Protein AF-K1SSS8-F1 (afdb_monomer)

Secondary structure (DSSP, 8-state):
-------------EEEEE----HHHHHHHHHHHGGGEEEEETGGGT--S------SSHHHHHHHHHHHHHHHH---EE--------S--

Solvent-accessible surface area (backbone atoms only — not comparable to full-atom values): 5537 Å² total; per-residue (Å²): 132,84,78,76,76,73,79,73,78,75,71,77,63,46,66,34,32,42,46,53,89,53,64,66,61,53,50,54,52,41,65,73,50,41,92,68,40,43,73,36,47,34,67,80,74,69,49,85,68,87,73,69,68,85,45,95,45,49,68,49,28,16,48,42,31,24,49,51,48,32,76,75,68,73,50,61,60,41,45,78,54,73,84,80,70,68,80,83,126

Sequence (89 aa):
MPYKLLTINYKLMKRIVFATNNQHKLQEIRDILGSGYEVVSLKEIGCDVDIPETGNTLEENALQKAQYVYDHYHVSCFADEYRSGGRGT

pLDDT: mean 84.17, std 17.98, range [36.38, 97.38]

Radius of gyration: 17.24 Å; Cα contacts (8 Å, |Δi|>4): 99; chains: 1; bounding box: 62×24×51 Å

InterPro domains:
  IPR002637 RdgB/HAM1 [PF01725] (16-81)
  IPR029001 Inosine triphosphate pyrophosphatase-like [G3DSA:3.90.950.10] (13-82)
  IPR029001 Inosine triphosphate pyrophosphatase-like [SSF52972] (10-81)

Foldseek 3Di:
DDDPPPPPCPPCAAEEEELDPDPVVQVVVCVVCPSNHRYHYCVNLVNPDDQDQPDPDQVSSFVSSQVVCCVPRVGHYGYGGDPPDDDDD

Nearest PDB structures (foldseek):
  4bnq-assembly1_B  TM=8.729E-01  e=1.913E-04  Staphylococcus aureus
  1k7k-assembly1_A  TM=8.489E-01  e=2.495E-04  Escherichia coli
  2pyu-assembly1_A-2  TM=7.581E-01  e=1.467E-04  Escherichia coli K-12
  6wwd-assembly1_B  TM=8.314E-01  e=6.755E-04  Mycobacteroides abscessus ATCC 19977
  1e6l-assembly1_A  TM=4.198E-01  e=4.946E+00  Escherichia coli

Mean predicted aligned error: 8.38 Å

Organism: NCBI:txid408170

Structure (mmCIF, N/CA/C/O backbone):
data_AF-K1SSS8-F1
#
_entry.id   AF-K1SSS8-F1
#
loop_
_atom_site.group_PDB
_atom_site.id
_atom_site.type_symbol
_atom_site.label_atom_id
_atom_site.label_alt_id
_atom_site.label_comp_id
_atom_site.label_asym_id
_atom_site.label_entity_id
_atom_site.label_seq_id
_atom_site.pdbx_PDB_ins_code
_atom_site.Cartn_x
_atom_site.Cartn_y
_atom_site.Cartn_z
_atom_site.occupancy
_atom_site.B_iso_or_equiv
_atom_site.auth_seq_id
_atom_site.auth_comp_id
_atom_site.auth_asym_id
_atom_site.auth_atom_id
_atom_site.pdbx_PDB_model_num
ATOM 1 N N . MET A 1 1 ? -34.837 4.765 36.095 1.00 48.03 1 MET A N 1
ATOM 2 C CA . MET A 1 1 ? -33.638 4.096 35.548 1.00 48.03 1 MET A CA 1
ATOM 3 C C . MET A 1 1 ? -33.110 4.944 34.404 1.00 48.03 1 MET A C 1
ATOM 5 O O . MET A 1 1 ? -33.814 5.029 33.404 1.00 48.03 1 MET A O 1
ATOM 9 N N . PRO A 1 2 ? -31.971 5.647 34.527 1.00 58.53 2 PRO A N 1
ATOM 10 C CA . PRO A 1 2 ? -31.431 6.354 33.380 1.00 58.53 2 PRO A CA 1
ATOM 11 C C . PRO A 1 2 ? -30.839 5.308 32.440 1.00 58.53 2 PRO A C 1
ATOM 13 O O . PRO A 1 2 ? -29.907 4.587 32.800 1.00 58.53 2 PRO A O 1
ATOM 16 N N . TYR A 1 3 ? -31.411 5.193 31.246 1.00 50.94 3 TYR A N 1
ATOM 17 C CA . TYR A 1 3 ? -30.744 4.505 30.155 1.00 50.94 3 TYR A CA 1
ATOM 18 C C . TYR A 1 3 ? -29.420 5.232 29.946 1.00 50.94 3 TYR A C 1
ATOM 20 O O . TYR A 1 3 ? -29.395 6.405 29.573 1.00 50.94 3 TYR A O 1
ATOM 28 N N . LYS A 1 4 ? -28.317 4.556 30.275 1.00 54.94 4 LYS A N 1
ATOM 29 C CA . LYS A 1 4 ? -26.977 4.980 29.890 1.00 54.94 4 LYS A CA 1
ATOM 30 C C . LYS A 1 4 ? -27.053 5.074 28.371 1.00 54.94 4 LYS A C 1
ATOM 32 O O . LYS A 1 4 ? -27.188 4.038 27.722 1.00 54.94 4 LYS A O 1
ATOM 37 N N . LEU A 1 5 ? -27.077 6.290 27.820 1.00 49.22 5 LEU A N 1
ATOM 38 C CA . LEU A 1 5 ? -26.815 6.482 26.402 1.00 49.22 5 LEU A CA 1
ATOM 39 C C . LEU A 1 5 ? -25.492 5.753 26.178 1.00 49.22 5 LEU A C 1
ATOM 41 O O . LEU A 1 5 ? -24.447 6.196 26.658 1.00 49.22 5 LEU A O 1
ATOM 45 N N . LEU A 1 6 ? -25.546 4.582 25.542 1.00 50.00 6 LEU A N 1
ATOM 46 C CA . LEU A 1 6 ? -24.385 4.062 24.858 1.00 50.00 6 LEU A CA 1
ATOM 47 C C . LEU A 1 6 ? -24.052 5.196 23.898 1.00 50.00 6 LEU A C 1
ATOM 49 O O . LEU A 1 6 ? -24.786 5.438 22.942 1.00 50.00 6 LEU A O 1
ATOM 53 N N . THR A 1 7 ? -23.017 5.966 24.209 1.00 49.66 7 THR A N 1
ATOM 54 C CA . THR A 1 7 ? -22.373 6.820 23.226 1.00 49.66 7 THR A CA 1
ATOM 55 C C . THR A 1 7 ? -21.811 5.849 22.213 1.00 49.66 7 THR A C 1
ATOM 57 O O . THR A 1 7 ? -20.682 5.378 22.333 1.00 49.66 7 THR A O 1
ATOM 60 N N . ILE A 1 8 ? -22.651 5.441 21.271 1.00 52.84 8 ILE A N 1
ATOM 61 C CA . ILE A 1 8 ? -22.209 4.661 20.147 1.00 52.84 8 ILE A CA 1
ATOM 62 C C . ILE A 1 8 ? -21.419 5.672 19.340 1.00 52.84 8 ILE A C 1
ATOM 64 O O . ILE A 1 8 ? -21.962 6.542 18.661 1.00 52.84 8 ILE A O 1
ATOM 68 N N . ASN A 1 9 ? -20.108 5.630 19.535 1.00 52.44 9 ASN A N 1
ATOM 69 C CA . ASN A 1 9 ? -19.158 6.312 18.688 1.00 52.44 9 ASN A CA 1
ATOM 70 C C . ASN A 1 9 ? -19.245 5.616 17.321 1.00 52.44 9 ASN A C 1
ATOM 72 O O . ASN A 1 9 ? -18.372 4.846 16.945 1.00 52.44 9 ASN A O 1
ATOM 76 N N . TYR A 1 10 ? -20.312 5.871 16.556 1.00 52.56 10 TYR A N 1
ATOM 77 C CA . TYR A 1 10 ? -20.421 5.506 15.141 1.00 52.56 10 TYR A CA 1
ATOM 78 C C . TYR A 1 10 ? -19.498 6.379 14.289 1.00 52.56 10 TYR A C 1
ATOM 80 O O . TYR A 1 10 ? -19.815 6.688 13.142 1.00 52.56 10 TYR A O 1
ATOM 88 N N . LYS A 1 11 ? -18.381 6.859 14.842 1.00 52.41 11 LYS A N 1
ATOM 89 C CA . LYS A 1 11 ? -17.437 7.690 14.120 1.00 52.41 11 LYS A CA 1
ATOM 90 C C . LYS A 1 11 ? -16.665 6.780 13.175 1.00 52.41 11 LYS A C 1
ATOM 92 O O . LYS A 1 11 ? -15.572 6.358 13.509 1.00 52.41 11 LYS A O 1
ATOM 97 N N . LEU A 1 12 ? -17.315 6.428 12.062 1.00 63.72 12 LEU A N 1
ATOM 98 C CA . LEU A 1 12 ? -16.821 6.441 10.684 1.00 63.72 12 LEU A CA 1
ATOM 99 C C . LEU A 1 12 ? -15.298 6.323 10.576 1.00 63.72 12 LEU A C 1
ATOM 101 O O . LEU A 1 12 ? -14.654 7.191 9.984 1.00 63.72 12 LEU A O 1
ATOM 105 N N . MET A 1 13 ? -14.710 5.296 11.185 1.00 64.75 13 MET A N 1
ATOM 106 C CA . MET A 1 13 ? -13.280 5.087 11.073 1.00 64.75 13 MET A CA 1
ATOM 107 C C . MET A 1 13 ? -13.081 4.564 9.662 1.00 64.75 13 MET A C 1
ATOM 109 O O . MET A 1 13 ? -13.566 3.491 9.303 1.00 64.75 13 MET A O 1
ATOM 113 N N . LYS A 1 14 ? -12.515 5.413 8.805 1.00 85.06 14 LYS A N 1
ATOM 114 C CA . LYS A 1 14 ? -12.356 5.084 7.395 1.00 85.06 14 LYS A CA 1
ATOM 115 C C . LYS A 1 14 ? -11.290 4.004 7.306 1.00 85.06 14 LYS A C 1
ATOM 117 O O . LYS A 1 14 ? -10.125 4.253 7.610 1.00 85.06 14 LYS A O 1
ATOM 122 N N . ARG A 1 15 ? -11.714 2.807 6.915 1.00 91.56 15 ARG A N 1
ATOM 123 C CA . ARG A 1 15 ? -10.822 1.689 6.634 1.00 91.56 15 ARG A CA 1
ATOM 124 C C . ARG A 1 15 ? -10.170 1.908 5.277 1.00 91.56 15 ARG A C 1
ATOM 126 O O . ARG A 1 15 ? -10.864 2.191 4.299 1.00 91.56 15 ARG A O 1
ATOM 133 N N . ILE A 1 16 ? -8.851 1.790 5.226 1.00 95.69 16 ILE A N 1
ATOM 134 C CA . ILE A 1 16 ? -8.089 1.881 3.986 1.00 95.69 16 ILE A CA 1
ATOM 135 C C . ILE A 1 16 ? -7.012 0.802 3.968 1.00 95.69 16 ILE A C 1
ATOM 137 O O . ILE A 1 16 ? -6.284 0.616 4.943 1.00 95.69 16 ILE A O 1
ATOM 141 N N . VAL A 1 17 ? -6.932 0.059 2.868 1.00 97.19 17 VAL A N 1
ATOM 142 C CA . VAL A 1 17 ? -5.922 -0.986 2.708 1.00 97.19 17 VAL A CA 1
ATOM 143 C C . VAL A 1 17 ? -4.633 -0.375 2.187 1.00 97.19 17 VAL A C 1
ATOM 145 O O . VAL A 1 17 ? -4.636 0.314 1.167 1.00 97.19 17 VAL A O 1
ATOM 148 N N . PHE A 1 18 ? -3.525 -0.660 2.860 1.00 96.94 18 PHE A N 1
ATOM 149 C CA . PHE A 1 18 ? -2.205 -0.381 2.321 1.00 96.94 18 PHE A CA 1
ATOM 150 C C . PHE A 1 18 ? -1.681 -1.634 1.618 1.00 96.94 18 PHE A C 1
ATOM 152 O O . PHE A 1 18 ? -1.352 -2.631 2.263 1.00 96.94 18 PHE A O 1
ATOM 159 N N . ALA A 1 19 ? -1.625 -1.588 0.288 1.00 96.25 19 ALA A N 1
ATOM 160 C CA . ALA A 1 19 ? -1.201 -2.685 -0.574 1.00 96.25 19 ALA A CA 1
ATOM 161 C C . ALA A 1 19 ? 0.331 -2.846 -0.566 1.00 96.25 19 ALA A C 1
ATOM 163 O O . ALA A 1 19 ? 1.012 -2.631 -1.568 1.00 96.25 19 ALA A O 1
ATOM 164 N N . THR A 1 20 ? 0.885 -3.184 0.599 1.00 92.81 20 THR A N 1
ATOM 165 C CA . THR A 1 20 ? 2.310 -3.451 0.803 1.00 92.81 20 THR A CA 1
ATOM 166 C C . THR A 1 20 ? 2.518 -4.703 1.645 1.00 92.81 20 THR A C 1
ATOM 168 O O . THR A 1 20 ? 1.789 -4.949 2.606 1.00 92.81 20 THR A O 1
ATOM 171 N N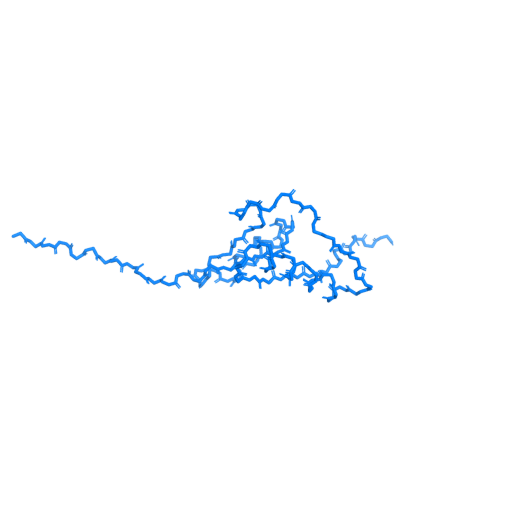 . ASN A 1 21 ? 3.562 -5.464 1.317 1.00 90.00 21 ASN A N 1
ATOM 172 C CA . ASN A 1 21 ? 4.067 -6.549 2.162 1.00 90.00 21 ASN A CA 1
ATOM 173 C C . ASN A 1 21 ? 5.139 -6.063 3.158 1.00 90.00 21 ASN A C 1
ATOM 175 O O . ASN A 1 21 ? 5.559 -6.813 4.040 1.00 90.00 21 ASN A O 1
ATOM 179 N N . ASN A 1 22 ? 5.574 -4.800 3.062 1.00 90.88 22 ASN A N 1
ATOM 180 C CA . ASN A 1 22 ? 6.588 -4.243 3.950 1.00 90.88 22 ASN A CA 1
ATOM 181 C C . ASN A 1 22 ? 5.971 -3.799 5.289 1.00 90.88 22 ASN A C 1
ATOM 183 O O . ASN A 1 22 ? 5.335 -2.749 5.386 1.00 90.88 22 ASN A O 1
ATOM 187 N N . GLN A 1 23 ? 6.212 -4.589 6.339 1.00 91.50 23 GLN A N 1
ATOM 188 C CA . GLN A 1 23 ? 5.698 -4.328 7.688 1.00 91.50 23 GLN A CA 1
ATOM 189 C C . GLN A 1 23 ? 6.23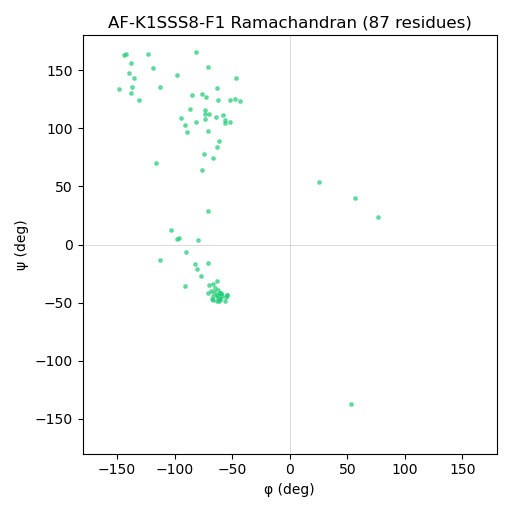3 -3.026 8.305 1.00 91.50 23 GLN A C 1
ATOM 191 O O . GLN A 1 23 ? 5.509 -2.372 9.052 1.00 91.50 23 GLN A O 1
ATOM 196 N N . HIS A 1 24 ? 7.462 -2.614 7.972 1.00 92.19 24 HIS A N 1
ATOM 197 C CA . HIS A 1 24 ? 8.013 -1.343 8.449 1.00 92.19 24 HIS A CA 1
ATOM 198 C C . HIS A 1 24 ? 7.246 -0.157 7.857 1.00 92.19 24 HIS A C 1
ATOM 200 O O . HIS A 1 24 ? 6.776 0.688 8.615 1.00 92.19 24 HIS A O 1
ATOM 206 N N . LYS A 1 25 ? 7.012 -0.148 6.534 1.00 91.44 25 LYS A N 1
ATOM 207 C CA . LYS A 1 25 ? 6.191 0.891 5.881 1.00 91.44 25 LYS A CA 1
ATOM 208 C C . LYS A 1 25 ? 4.767 0.912 6.440 1.00 91.44 25 LYS A C 1
ATOM 210 O O . LYS A 1 25 ? 4.199 1.976 6.661 1.00 91.44 25 LYS A O 1
ATOM 215 N N . LEU A 1 26 ? 4.175 -0.263 6.673 1.00 93.94 26 LEU A N 1
ATOM 216 C CA . LEU A 1 26 ? 2.832 -0.361 7.248 1.00 93.94 26 LEU A CA 1
ATOM 217 C C . LEU A 1 26 ? 2.753 0.319 8.619 1.00 93.94 26 LEU A C 1
ATOM 219 O O . LEU A 1 26 ? 1.797 1.050 8.879 1.00 93.94 26 LEU A O 1
ATOM 223 N N . GLN A 1 27 ? 3.752 0.094 9.475 1.00 94.31 27 GLN A N 1
ATOM 224 C CA . GLN A 1 27 ? 3.803 0.727 10.787 1.00 94.31 27 GLN A CA 1
ATOM 225 C C . GLN A 1 27 ? 4.008 2.243 10.677 1.00 94.31 27 GLN A C 1
ATOM 227 O O . GLN A 1 27 ? 3.264 2.987 11.307 1.00 94.31 27 GLN A O 1
ATOM 232 N N . GLU A 1 28 ? 4.921 2.705 9.817 1.00 94.06 28 GLU A N 1
ATOM 233 C CA . GLU A 1 28 ? 5.132 4.140 9.568 1.00 94.06 28 GLU A CA 1
ATOM 234 C C . GLU A 1 28 ? 3.833 4.845 9.150 1.00 94.06 28 GLU A C 1
ATOM 236 O O . GLU A 1 28 ? 3.487 5.894 9.693 1.00 94.06 28 GLU A O 1
ATOM 241 N N . ILE A 1 29 ? 3.060 4.256 8.231 1.00 94.50 29 ILE A N 1
ATOM 242 C CA . ILE A 1 29 ? 1.800 4.859 7.778 1.00 94.50 29 ILE A CA 1
ATOM 243 C C . ILE A 1 29 ? 0.713 4.819 8.859 1.00 94.50 29 ILE A C 1
ATOM 245 O O . ILE A 1 29 ? -0.069 5.767 8.971 1.00 94.50 29 ILE A O 1
ATOM 249 N N . ARG A 1 30 ? 0.664 3.766 9.684 1.00 94.69 30 ARG A N 1
ATOM 250 C CA . ARG A 1 30 ? -0.224 3.723 10.859 1.00 94.69 30 ARG A CA 1
ATOM 251 C C . ARG A 1 30 ? 0.088 4.857 11.831 1.00 94.69 30 ARG A C 1
ATOM 253 O O . ARG A 1 30 ? -0.837 5.512 12.305 1.00 94.69 30 ARG A O 1
ATOM 260 N N . ASP A 1 31 ? 1.367 5.123 12.067 1.00 94.62 31 ASP A N 1
ATOM 261 C CA . ASP A 1 31 ? 1.805 6.187 12.967 1.00 94.62 31 ASP A CA 1
ATOM 262 C C . ASP A 1 31 ? 1.487 7.579 12.389 1.00 94.62 31 ASP A C 1
ATOM 264 O O . ASP A 1 31 ? 1.020 8.457 13.115 1.00 94.62 31 ASP A O 1
ATOM 268 N N . ILE A 1 32 ? 1.662 7.771 11.073 1.00 93.94 32 ILE A N 1
ATOM 269 C CA . ILE A 1 32 ? 1.366 9.035 10.374 1.00 93.94 32 ILE A CA 1
ATOM 270 C C . ILE A 1 32 ? -0.137 9.342 10.351 1.00 93.94 32 ILE A C 1
ATOM 272 O O . ILE A 1 32 ? -0.542 10.475 10.618 1.00 93.94 32 ILE A O 1
ATOM 276 N N . LEU A 1 33 ? -0.976 8.363 10.001 1.00 90.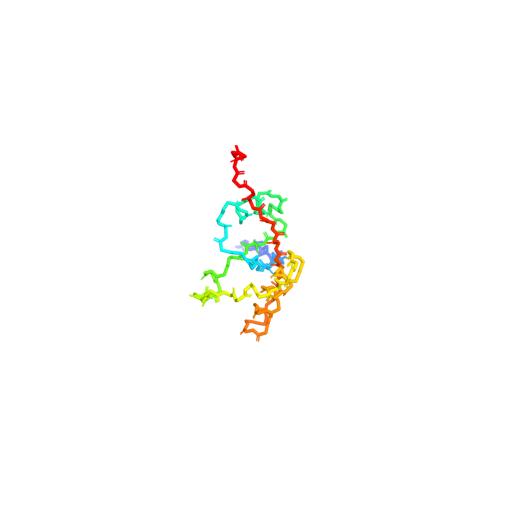38 33 LEU A N 1
ATOM 277 C CA . LEU A 1 33 ? -2.425 8.570 9.876 1.00 90.38 33 LEU A CA 1
ATOM 278 C C . LEU A 1 33 ? -3.149 8.530 11.231 1.00 90.38 33 LEU A C 1
ATOM 280 O O . LEU A 1 33 ? -4.251 9.080 11.360 1.00 90.38 33 LEU A O 1
ATOM 284 N N . GLY A 1 34 ? -2.528 7.915 12.240 1.00 88.12 34 GLY A N 1
ATOM 285 C CA . GLY A 1 34 ? -3.019 7.857 13.609 1.00 88.12 34 GLY A CA 1
ATOM 286 C C . GLY A 1 34 ? -4.455 7.339 13.695 1.00 88.12 34 GLY A C 1
ATOM 287 O O . GLY A 1 34 ? -4.854 6.408 13.005 1.00 88.12 34 GLY A O 1
ATOM 288 N N . SER A 1 35 ? -5.271 7.973 14.535 1.00 87.00 35 SER A N 1
ATOM 289 C CA . SER A 1 35 ? -6.676 7.591 14.743 1.00 87.00 35 SER A CA 1
ATOM 290 C C . SER A 1 35 ? -7.642 8.095 13.660 1.00 87.00 35 SER A C 1
ATOM 292 O O . SER A 1 35 ? -8.854 7.909 13.786 1.00 87.00 35 SER A O 1
ATOM 294 N N . GLY A 1 36 ? -7.141 8.755 12.609 1.00 86.69 36 GLY A N 1
ATOM 295 C CA . GLY A 1 36 ? -7.966 9.260 11.508 1.00 86.69 36 GLY A CA 1
ATOM 296 C C . GLY A 1 36 ? -8.411 8.174 10.524 1.00 86.69 36 GLY A C 1
ATOM 297 O O . GLY A 1 36 ? -9.466 8.313 9.901 1.00 86.69 36 GLY A O 1
ATOM 298 N N . TYR A 1 37 ? -7.629 7.098 10.409 1.00 90.19 37 TYR A N 1
ATOM 299 C CA . TYR A 1 37 ? -7.874 5.975 9.507 1.00 90.19 37 TYR A CA 1
ATOM 300 C C . TYR A 1 37 ? -7.538 4.649 10.184 1.00 90.19 37 TYR A C 1
ATOM 302 O O . TYR A 1 37 ? -6.593 4.550 10.959 1.00 90.19 37 TYR A O 1
ATOM 310 N N . GLU A 1 38 ? -8.278 3.606 9.827 1.00 94.06 38 GLU A N 1
ATOM 311 C CA . GLU A 1 38 ? -7.882 2.231 10.116 1.00 94.06 38 GLU A CA 1
ATOM 312 C C . GLU A 1 38 ? -7.070 1.709 8.922 1.00 94.06 38 GLU A C 1
ATOM 314 O O . GLU A 1 38 ? -7.632 1.404 7.867 1.00 94.06 38 GLU A O 1
ATOM 319 N N . VAL A 1 39 ? -5.742 1.655 9.068 1.00 95.62 39 VAL A N 1
ATOM 320 C CA . VAL A 1 39 ? -4.837 1.168 8.014 1.00 95.62 39 VAL A CA 1
ATOM 321 C C . VAL A 1 39 ? -4.698 -0.346 8.106 1.00 95.62 39 VAL A C 1
ATOM 323 O O . VAL A 1 39 ? -4.168 -0.884 9.086 1.00 95.62 39 VAL A O 1
ATOM 326 N N . VAL A 1 40 ? -5.145 -1.026 7.057 1.00 95.44 40 VAL A N 1
ATOM 327 C CA . VAL A 1 40 ? -5.288 -2.483 7.003 1.00 95.44 40 VAL A CA 1
ATOM 328 C C . VAL A 1 40 ? -4.293 -3.078 6.015 1.00 95.44 40 VAL A C 1
ATOM 330 O O . VAL A 1 40 ? -4.105 -2.555 4.921 1.00 95.44 40 VAL A O 1
ATOM 333 N N . SER A 1 41 ? -3.636 -4.163 6.404 1.00 96.31 41 SER A N 1
ATOM 334 C CA . SER A 1 41 ? -2.668 -4.876 5.568 1.00 96.31 41 SER A CA 1
ATOM 335 C C . SER A 1 41 ? -3.329 -5.824 4.564 1.00 96.31 41 SER A C 1
ATOM 337 O O . SER A 1 41 ? -4.491 -6.204 4.713 1.00 96.31 41 SER A O 1
ATOM 339 N N . LEU A 1 42 ? -2.548 -6.278 3.578 1.00 95.94 42 LEU A N 1
ATOM 340 C CA . LEU A 1 42 ? -2.934 -7.350 2.651 1.00 95.94 42 LEU A CA 1
ATOM 341 C C . LEU A 1 42 ? -3.358 -8.628 3.394 1.00 95.94 42 LEU A C 1
ATOM 343 O O . LEU A 1 42 ? -4.410 -9.198 3.114 1.00 95.94 42 LEU A O 1
ATOM 347 N N . LYS A 1 43 ? -2.606 -9.021 4.425 1.00 95.12 43 LYS A N 1
ATOM 348 C CA . LYS A 1 43 ? -2.921 -10.203 5.236 1.00 95.12 43 LYS A CA 1
ATOM 349 C C . LYS A 1 43 ? -4.264 -10.082 5.964 1.00 95.12 43 LYS A C 1
ATOM 351 O O . LYS A 1 43 ? -5.017 -11.045 6.045 1.00 95.12 43 LYS A O 1
ATOM 356 N N . GLU A 1 44 ? -4.593 -8.898 6.478 1.00 95.25 44 GLU A N 1
ATOM 357 C CA . GLU A 1 44 ? -5.854 -8.650 7.198 1.00 95.25 44 GLU A CA 1
ATOM 358 C C . GLU A 1 44 ? -7.094 -8.646 6.288 1.00 95.25 44 GLU A C 1
ATOM 360 O O . GLU A 1 44 ? -8.215 -8.756 6.790 1.00 95.25 44 GLU A O 1
ATOM 365 N N . ILE A 1 45 ? -6.918 -8.529 4.968 1.00 95.19 45 ILE A N 1
ATOM 366 C CA . ILE A 1 45 ? -7.990 -8.737 3.980 1.00 95.19 45 ILE A CA 1
ATOM 367 C C . ILE A 1 45 ? -7.966 -10.137 3.349 1.00 95.19 45 ILE A C 1
ATOM 369 O O . ILE A 1 45 ? -8.775 -10.412 2.468 1.00 95.19 45 ILE A O 1
ATOM 373 N N . GLY A 1 46 ? -7.073 -11.025 3.802 1.00 95.12 46 GLY A N 1
ATOM 374 C CA . GLY A 1 46 ? -6.930 -12.381 3.262 1.00 95.12 46 GLY A CA 1
ATOM 375 C C . GLY A 1 46 ? -6.200 -12.448 1.918 1.00 95.12 46 GLY A C 1
ATOM 376 O O . GLY A 1 46 ? -6.409 -13.389 1.158 1.00 95.12 46 GLY A O 1
ATOM 377 N N . CYS A 1 47 ? -5.371 -11.448 1.603 1.00 95.31 47 CYS A N 1
ATOM 378 C CA . CYS A 1 47 ? -4.515 -11.456 0.424 1.00 95.31 47 CYS A CA 1
ATOM 379 C C . CYS A 1 47 ? -3.168 -12.107 0.746 1.00 95.31 47 CYS A C 1
ATOM 381 O O . CYS A 1 47 ? -2.258 -11.443 1.241 1.00 95.31 47 CYS A O 1
ATOM 383 N N . ASP A 1 48 ? -3.053 -13.397 0.429 1.00 92.88 48 ASP A N 1
ATOM 384 C CA . ASP A 1 48 ? -1.852 -14.219 0.660 1.00 92.88 48 ASP A CA 1
ATOM 385 C C . ASP A 1 48 ? -1.021 -14.460 -0.615 1.00 92.88 48 ASP A C 1
ATOM 387 O O . ASP A 1 48 ? -0.148 -15.327 -0.654 1.00 92.88 48 ASP A O 1
ATOM 391 N N . VAL A 1 49 ? -1.309 -13.717 -1.682 1.00 92.31 49 VAL A N 1
ATOM 392 C CA . VAL A 1 49 ? -0.616 -13.823 -2.970 1.00 92.31 49 VAL A CA 1
ATOM 393 C C . VAL A 1 49 ? 0.460 -12.753 -3.109 1.00 92.31 49 VAL A C 1
ATOM 395 O O . VAL A 1 49 ? 0.282 -11.612 -2.674 1.00 92.31 49 VAL A O 1
ATOM 398 N N . ASP A 1 50 ? 1.553 -13.108 -3.780 1.00 89.50 50 ASP A N 1
ATOM 399 C CA . ASP A 1 50 ? 2.533 -12.128 -4.234 1.00 89.50 50 ASP A CA 1
ATOM 400 C C . ASP A 1 50 ? 1.955 -11.356 -5.421 1.00 89.50 50 ASP A C 1
ATOM 402 O O . ASP A 1 50 ? 1.726 -11.906 -6.502 1.00 89.50 50 ASP A O 1
ATOM 406 N N . ILE A 1 51 ? 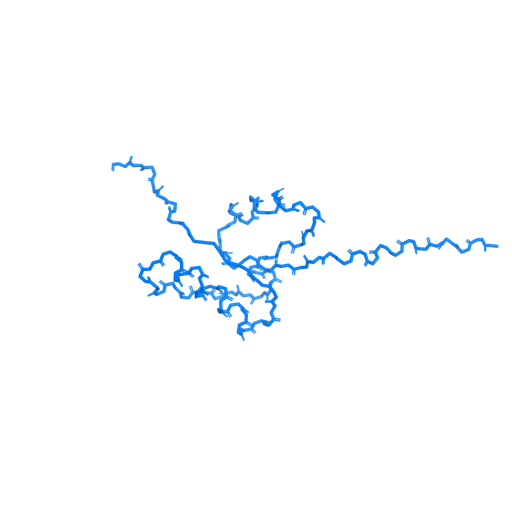1.683 -10.070 -5.201 1.00 91.25 51 ILE A N 1
ATOM 407 C CA . ILE A 1 51 ? 1.145 -9.194 -6.236 1.00 91.25 51 ILE A CA 1
ATOM 408 C C . ILE A 1 51 ? 2.262 -8.896 -7.248 1.00 91.25 51 ILE A C 1
ATOM 410 O O . ILE A 1 51 ? 3.341 -8.466 -6.836 1.00 91.25 51 ILE A O 1
ATOM 414 N N . PRO A 1 52 ? 2.037 -9.113 -8.555 1.00 86.44 52 PRO A N 1
ATOM 415 C CA . PRO A 1 52 ? 3.064 -8.895 -9.563 1.00 86.44 52 PRO A CA 1
ATOM 416 C C . PRO A 1 52 ? 3.502 -7.425 -9.636 1.00 86.44 52 PRO A C 1
ATOM 418 O O . PRO A 1 52 ? 2.680 -6.513 -9.696 1.00 86.44 52 PRO A O 1
ATOM 421 N N . GLU A 1 53 ? 4.817 -7.220 -9.696 1.00 88.25 53 GLU A N 1
ATOM 422 C CA . GLU A 1 53 ? 5.483 -5.925 -9.878 1.00 88.25 53 GLU A CA 1
ATOM 423 C C . GLU A 1 53 ? 6.249 -5.941 -11.207 1.00 88.25 53 GLU A C 1
ATOM 425 O O . GLU A 1 53 ? 7.473 -6.048 -11.259 1.00 88.25 53 GLU A O 1
ATOM 430 N N . THR A 1 54 ? 5.504 -5.930 -12.312 1.00 94.00 54 THR A N 1
ATOM 431 C CA . THR A 1 54 ? 6.063 -6.079 -13.671 1.00 94.00 54 THR A CA 1
ATOM 432 C C . THR A 1 54 ? 6.302 -4.747 -14.381 1.00 94.00 54 THR A C 1
ATOM 434 O O . THR A 1 54 ? 6.650 -4.720 -15.560 1.00 94.00 54 THR A O 1
ATOM 437 N N . GLY A 1 55 ? 6.094 -3.638 -13.670 1.00 90.75 55 GLY A N 1
ATOM 438 C CA . GLY A 1 55 ? 6.287 -2.290 -14.179 1.00 90.75 55 GLY A CA 1
ATOM 439 C C . GLY A 1 55 ? 7.761 -1.960 -14.374 1.00 90.75 55 GLY A C 1
ATOM 440 O O . GLY A 1 55 ? 8.646 -2.474 -13.689 1.00 90.75 55 GLY A O 1
ATOM 441 N N . ASN A 1 56 ? 8.018 -1.055 -15.306 1.00 94.44 56 ASN A N 1
ATOM 442 C CA . ASN A 1 56 ? 9.335 -0.492 -15.565 1.00 94.44 56 ASN A CA 1
ATOM 443 C C . ASN A 1 56 ? 9.667 0.656 -14.600 1.00 94.44 56 ASN A C 1
ATOM 445 O O . ASN A 1 56 ? 10.837 1.024 -14.471 1.00 94.44 56 ASN A O 1
ATOM 449 N N . THR A 1 57 ? 8.663 1.221 -13.921 1.00 94.62 57 THR A N 1
ATOM 450 C CA . THR A 1 57 ? 8.831 2.305 -12.943 1.00 94.62 57 THR A CA 1
ATOM 451 C C . THR A 1 57 ? 8.270 1.947 -11.564 1.00 94.62 57 THR A C 1
ATOM 453 O O . THR A 1 57 ? 7.495 1.002 -11.402 1.00 94.62 57 THR A O 1
ATOM 456 N N . LEU A 1 58 ? 8.670 2.710 -10.539 1.00 93.12 58 LEU A N 1
ATOM 457 C CA . LEU A 1 58 ? 8.155 2.535 -9.176 1.00 93.12 58 LEU A CA 1
ATOM 458 C C . LEU A 1 58 ? 6.662 2.869 -9.126 1.00 93.12 58 LEU A C 1
ATOM 460 O O . LEU A 1 58 ? 5.876 2.143 -8.526 1.00 93.12 58 LEU A O 1
ATOM 464 N N . GLU A 1 59 ? 6.266 3.927 -9.826 1.00 94.88 59 GLU A N 1
ATOM 465 C CA . GLU A 1 59 ? 4.884 4.370 -9.953 1.00 94.88 59 GLU A CA 1
ATOM 466 C C . GLU A 1 59 ? 4.010 3.294 -10.609 1.00 94.88 59 GLU A C 1
ATOM 468 O O . GLU A 1 59 ? 2.905 3.031 -10.136 1.00 94.88 59 GLU A O 1
ATOM 473 N N . GLU A 1 60 ? 4.513 2.621 -11.650 1.00 95.25 60 GLU A N 1
ATOM 474 C CA . GLU A 1 60 ? 3.813 1.512 -12.307 1.00 95.25 60 GLU A CA 1
ATOM 475 C C . GLU A 1 60 ? 3.631 0.310 -11.373 1.00 95.25 60 GLU A C 1
ATOM 477 O O . GLU A 1 60 ? 2.578 -0.328 -11.402 1.00 95.25 60 GLU A O 1
ATOM 482 N N . ASN A 1 61 ? 4.619 0.007 -10.527 1.00 94.56 61 ASN A N 1
ATOM 483 C CA . ASN A 1 61 ? 4.526 -1.074 -9.542 1.00 94.56 61 ASN A CA 1
ATOM 484 C C . ASN A 1 61 ? 3.565 -0.732 -8.396 1.00 94.56 61 ASN A C 1
ATOM 486 O O . ASN A 1 61 ? 2.754 -1.569 -7.997 1.00 94.56 61 ASN A O 1
ATOM 490 N N . ALA A 1 62 ? 3.593 0.504 -7.890 1.00 95.00 62 ALA A N 1
ATOM 491 C CA . ALA A 1 62 ? 2.615 0.970 -6.909 1.00 95.00 62 ALA A CA 1
ATOM 492 C C . ALA A 1 62 ? 1.189 0.906 -7.482 1.00 95.00 62 ALA A C 1
ATOM 494 O O . ALA A 1 62 ? 0.287 0.358 -6.846 1.00 95.00 62 ALA A O 1
ATOM 495 N N . LEU A 1 63 ? 0.988 1.393 -8.710 1.00 95.94 63 LEU A N 1
ATOM 496 C CA . LEU A 1 63 ? -0.309 1.336 -9.375 1.00 95.94 63 LEU A CA 1
ATOM 497 C C . LEU A 1 63 ? -0.790 -0.108 -9.561 1.00 95.94 63 LEU A C 1
ATOM 499 O O . LEU A 1 63 ? -1.928 -0.402 -9.206 1.00 95.94 63 LEU A O 1
ATOM 503 N N . GLN A 1 64 ? 0.067 -1.015 -10.048 1.00 96.12 64 GLN A N 1
ATOM 504 C CA . GLN A 1 64 ? -0.261 -2.442 -10.187 1.00 96.12 64 GLN A CA 1
ATOM 505 C C . GLN A 1 64 ? -0.734 -3.049 -8.864 1.00 96.12 64 GLN A C 1
ATOM 507 O O . GLN A 1 64 ? -1.750 -3.744 -8.836 1.00 96.12 64 GLN A O 1
ATOM 512 N N . LYS A 1 65 ? -0.057 -2.732 -7.755 1.00 95.69 65 LYS A N 1
ATOM 513 C CA . LYS A 1 65 ? -0.451 -3.216 -6.428 1.00 95.69 65 LYS A CA 1
ATOM 514 C C . LYS A 1 65 ? -1.812 -2.714 -5.980 1.00 95.69 65 LYS A C 1
ATOM 516 O O . LYS A 1 65 ? -2.642 -3.508 -5.540 1.00 95.69 65 LYS A O 1
ATOM 521 N N . ALA A 1 66 ? -2.050 -1.411 -6.095 1.00 96.88 66 ALA A N 1
ATOM 522 C CA . ALA A 1 66 ? -3.336 -0.827 -5.735 1.00 96.88 66 ALA A CA 1
ATOM 523 C C . ALA A 1 66 ? -4.466 -1.375 -6.621 1.00 96.88 66 ALA A C 1
ATOM 525 O O . ALA A 1 66 ? -5.516 -1.753 -6.106 1.00 96.88 66 ALA A O 1
ATOM 526 N N . GLN A 1 67 ? -4.231 -1.480 -7.931 1.00 96.75 67 GLN A N 1
ATOM 527 C CA . GLN A 1 67 ? -5.207 -1.996 -8.887 1.00 96.75 67 GLN A CA 1
ATOM 528 C C . GLN A 1 67 ? -5.564 -3.455 -8.588 1.00 96.75 67 GLN A C 1
ATOM 530 O O . GLN A 1 67 ? -6.741 -3.790 -8.504 1.00 96.75 67 GLN A O 1
ATOM 535 N N . TYR A 1 68 ? -4.563 -4.301 -8.324 1.00 97.19 68 TYR A N 1
ATOM 536 C CA . TYR A 1 68 ? -4.787 -5.697 -7.955 1.00 97.19 68 TYR A CA 1
ATOM 537 C C . TYR A 1 68 ? -5.703 -5.821 -6.731 1.00 97.19 68 TYR A C 1
ATOM 539 O O . TYR A 1 68 ? -6.673 -6.581 -6.752 1.00 97.19 68 TYR A O 1
ATOM 547 N N . VAL A 1 69 ? -5.422 -5.055 -5.672 1.00 97.38 69 VAL A N 1
ATOM 548 C CA . VAL A 1 69 ? -6.236 -5.069 -4.449 1.00 97.38 69 VAL A CA 1
ATOM 549 C C . VAL A 1 69 ? -7.658 -4.588 -4.720 1.00 97.38 69 VAL A C 1
ATOM 551 O O . VAL A 1 69 ? -8.613 -5.203 -4.244 1.00 97.38 69 VAL A O 1
ATOM 554 N N . TYR A 1 70 ? -7.813 -3.515 -5.492 1.00 97.06 70 TYR A N 1
ATOM 555 C CA . TYR A 1 70 ? -9.129 -2.999 -5.841 1.00 97.06 70 TYR A CA 1
ATOM 556 C C . TYR A 1 70 ? -9.951 -4.029 -6.627 1.00 97.06 70 TYR A C 1
ATOM 558 O O . TYR A 1 70 ? -11.079 -4.326 -6.238 1.00 97.06 70 TYR 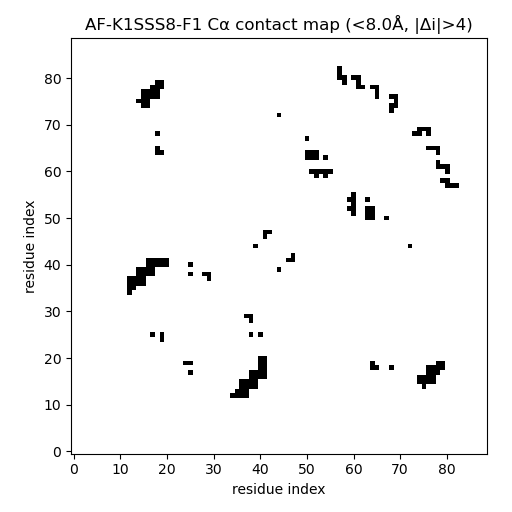A O 1
ATOM 566 N N . ASP A 1 71 ? -9.366 -4.636 -7.661 1.00 97.25 71 ASP A N 1
ATOM 567 C CA . ASP A 1 71 ? -10.062 -5.566 -8.557 1.00 97.25 71 ASP A CA 1
ATOM 568 C C . ASP A 1 71 ? -10.488 -6.866 -7.861 1.00 97.25 71 ASP A C 1
ATOM 570 O O . ASP A 1 71 ? -11.536 -7.428 -8.175 1.00 97.25 71 ASP A O 1
ATOM 574 N N . HIS A 1 72 ? -9.696 -7.354 -6.901 1.00 96.81 72 HIS A N 1
ATOM 575 C CA . HIS A 1 72 ? -9.967 -8.634 -6.239 1.00 96.81 72 HIS A CA 1
ATOM 576 C C . HIS A 1 72 ? -10.821 -8.480 -4.978 1.00 96.81 72 HIS A C 1
ATOM 578 O O . HIS A 1 72 ? -11.670 -9.327 -4.701 1.00 96.81 72 HIS A O 1
ATOM 584 N N . TYR A 1 73 ? -10.635 -7.397 -4.219 1.00 95.94 73 TYR A N 1
ATOM 585 C CA . TYR A 1 73 ? -11.252 -7.238 -2.897 1.00 95.94 73 TYR A CA 1
ATOM 586 C C . TYR A 1 73 ? -12.307 -6.132 -2.849 1.00 95.94 73 TYR A C 1
ATOM 588 O O . TYR A 1 73 ? -13.089 -6.101 -1.902 1.00 95.94 73 TYR A O 1
ATOM 596 N N . HIS A 1 74 ? -12.379 -5.257 -3.860 1.00 95.88 74 HIS A N 1
ATOM 597 C CA . HIS A 1 74 ? -13.368 -4.176 -3.963 1.00 95.88 74 HIS A CA 1
ATOM 598 C C . HIS A 1 74 ? -13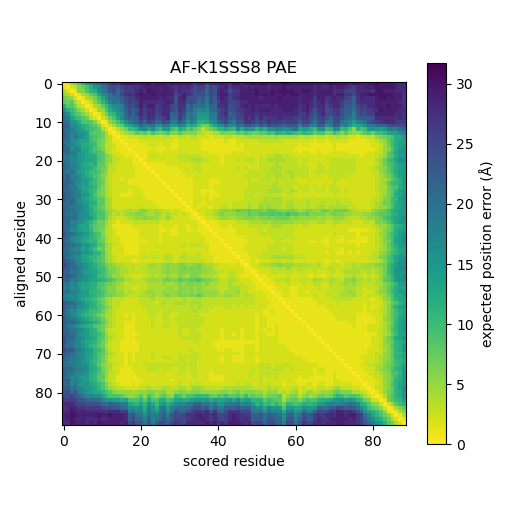.360 -3.230 -2.747 1.00 95.88 74 HIS A C 1
ATOM 600 O O . HIS A 1 74 ? -14.402 -2.788 -2.257 1.00 95.88 74 HIS A O 1
ATOM 606 N N . VAL A 1 75 ? -12.163 -2.920 -2.244 1.00 94.56 75 VAL A N 1
ATOM 607 C CA . VAL A 1 75 ? -11.932 -2.072 -1.065 1.00 94.56 75 VAL A CA 1
ATOM 608 C C . VAL A 1 75 ? -11.130 -0.827 -1.421 1.0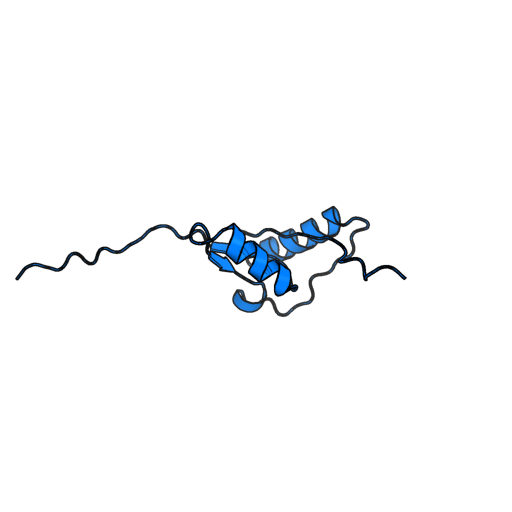0 94.56 75 VAL A C 1
ATOM 610 O O . VAL A 1 75 ? -10.304 -0.841 -2.330 1.00 94.56 75 VAL A O 1
ATOM 613 N N . SER A 1 76 ? -11.332 0.253 -0.664 1.00 95.62 76 SER A N 1
ATOM 614 C CA . SER A 1 76 ? -10.481 1.442 -0.752 1.00 95.62 76 SER A CA 1
ATOM 615 C C . SER A 1 76 ? -9.046 1.092 -0.371 1.00 95.62 76 SER A C 1
ATOM 617 O O . SER A 1 76 ? -8.795 0.610 0.737 1.00 95.62 76 SER A O 1
ATOM 619 N N . CYS A 1 77 ? -8.104 1.376 -1.263 1.00 96.56 77 CYS A N 1
ATOM 620 C CA . CYS A 1 77 ? -6.705 1.037 -1.074 1.00 96.56 77 CYS A CA 1
ATOM 621 C C . CYS A 1 77 ? -5.763 2.094 -1.650 1.00 96.56 77 CYS A C 1
ATOM 623 O O . CYS A 1 77 ? -6.143 2.914 -2.483 1.00 96.56 77 CYS A O 1
ATOM 625 N N . PHE A 1 78 ? -4.513 2.040 -1.212 1.00 96.38 78 PHE A N 1
ATOM 626 C CA . PHE A 1 78 ? -3.391 2.754 -1.808 1.00 96.38 78 PHE A CA 1
A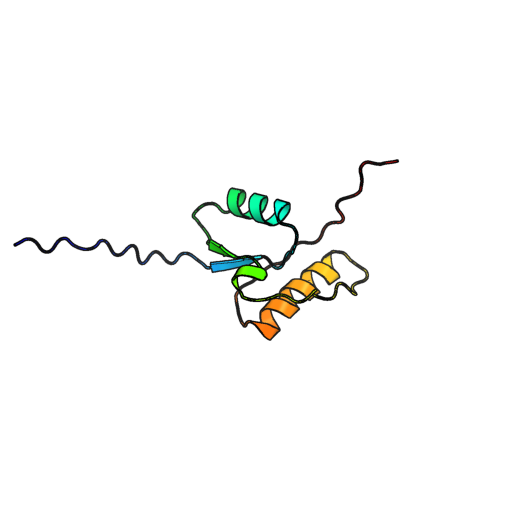TOM 627 C C . PHE A 1 78 ? -2.155 1.859 -1.756 1.00 96.38 78 PHE A C 1
ATOM 629 O O . PHE A 1 78 ? -2.113 0.877 -1.013 1.00 96.38 78 PHE A O 1
ATOM 636 N N . ALA A 1 79 ? -1.143 2.204 -2.538 1.00 95.31 79 ALA A N 1
ATOM 637 C CA . ALA A 1 79 ? 0.149 1.545 -2.534 1.00 95.31 79 AL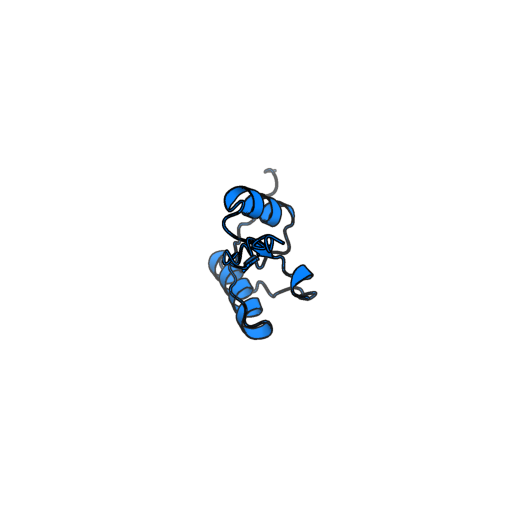A A CA 1
ATOM 638 C C . ALA A 1 79 ? 1.246 2.604 -2.613 1.00 95.31 79 ALA A C 1
ATOM 640 O O . ALA A 1 79 ? 1.020 3.706 -3.109 1.00 95.31 79 ALA A O 1
ATOM 641 N N . ASP A 1 80 ? 2.427 2.242 -2.139 1.00 90.94 80 ASP A N 1
ATOM 642 C CA . ASP A 1 80 ? 3.633 3.047 -2.234 1.00 90.94 80 ASP A CA 1
ATOM 643 C C . ASP A 1 80 ? 4.780 2.117 -2.614 1.00 90.94 80 ASP A C 1
ATOM 645 O O . ASP A 1 80 ? 4.907 1.008 -2.076 1.00 90.94 80 ASP A O 1
ATOM 649 N N . GLU A 1 81 ? 5.599 2.567 -3.556 1.00 87.31 81 GLU A N 1
ATOM 650 C CA . GLU A 1 81 ? 6.759 1.835 -4.024 1.00 87.31 81 GLU A CA 1
ATOM 651 C C . GLU A 1 81 ? 7.979 2.747 -4.023 1.00 87.31 81 GLU A C 1
ATOM 653 O O . GLU A 1 81 ? 8.021 3.796 -4.656 1.00 87.31 81 GLU A O 1
ATOM 658 N N . TYR A 1 82 ? 9.003 2.293 -3.315 1.00 80.12 82 TYR A N 1
ATOM 659 C CA . TYR A 1 82 ? 10.328 2.867 -3.373 1.00 80.12 82 TYR A CA 1
ATOM 660 C C . TYR A 1 82 ? 11.300 1.726 -3.129 1.00 80.12 82 TYR A C 1
ATOM 662 O O . TYR A 1 82 ? 11.141 0.944 -2.183 1.00 80.12 82 TYR A O 1
ATOM 670 N N . ARG A 1 83 ? 12.342 1.653 -3.959 1.00 70.88 83 ARG A N 1
ATOM 671 C CA . ARG A 1 83 ? 13.461 0.753 -3.702 1.00 70.88 83 ARG A CA 1
ATOM 672 C C . ARG A 1 83 ? 14.118 1.226 -2.417 1.00 70.88 83 ARG A C 1
ATOM 674 O O . ARG A 1 83 ? 14.749 2.280 -2.402 1.00 70.88 83 ARG A O 1
ATOM 681 N N . SER A 1 84 ? 13.978 0.457 -1.340 1.00 57.41 84 SER A N 1
ATOM 682 C CA . SER A 1 84 ? 14.886 0.563 -0.203 1.00 57.41 84 SER A CA 1
ATOM 683 C C . SER A 1 84 ? 16.270 0.210 -0.736 1.00 57.41 84 SER A C 1
ATOM 685 O O . SER A 1 84 ? 16.639 -0.960 -0.809 1.00 57.41 84 SER A O 1
ATOM 687 N N . GLY A 1 85 ? 16.998 1.217 -1.218 1.00 50.28 85 GLY A N 1
ATOM 688 C CA . GLY A 1 85 ? 18.389 1.061 -1.588 1.00 50.28 85 GLY A CA 1
ATOM 689 C C . GLY A 1 85 ? 19.101 0.430 -0.404 1.00 50.28 85 GLY A C 1
ATOM 690 O O . GLY A 1 85 ? 19.017 0.936 0.720 1.00 50.28 85 GLY A O 1
ATOM 691 N N . GLY A 1 86 ? 19.763 -0.700 -0.652 1.00 42.12 86 GLY A N 1
ATOM 692 C CA . GLY A 1 86 ? 20.777 -1.192 0.261 1.00 42.12 86 GLY A CA 1
ATOM 693 C C . GLY A 1 86 ? 21.691 -0.027 0.620 1.00 42.12 86 GLY A C 1
ATOM 694 O O . GLY A 1 86 ? 21.954 0.845 -0.214 1.00 42.12 86 GLY A O 1
ATOM 695 N N . ARG A 1 87 ? 22.147 0.016 1.875 1.00 39.16 87 ARG A N 1
ATOM 696 C CA . ARG A 1 87 ? 23.296 0.855 2.223 1.00 39.16 87 ARG A CA 1
ATOM 697 C C . ARG A 1 87 ? 24.330 0.659 1.121 1.00 39.16 87 ARG A C 1
ATOM 699 O O . ARG A 1 87 ? 24.667 -0.488 0.833 1.00 39.16 87 ARG A O 1
ATOM 706 N N . GLY A 1 88 ? 24.737 1.756 0.489 1.00 44.41 88 GLY A N 1
ATOM 707 C CA . GLY A 1 88 ? 25.720 1.716 -0.578 1.00 44.41 88 GLY A CA 1
ATOM 708 C C . GLY A 1 88 ? 26.917 0.872 -0.157 1.00 44.41 88 GLY A C 1
ATOM 709 O O . GLY A 1 88 ? 27.505 1.099 0.902 1.00 44.41 88 GLY A O 1
ATOM 710 N N . THR A 1 89 ? 27.221 -0.123 -0.977 1.00 36.38 89 THR A N 1
ATOM 711 C CA . THR A 1 89 ? 28.606 -0.419 -1.330 1.00 36.38 89 THR A CA 1
ATOM 712 C C . THR A 1 89 ? 28.921 0.391 -2.568 1.00 36.38 89 THR A C 1
ATOM 714 O O . THR A 1 89 ? 28.101 0.287 -3.512 1.00 36.38 89 THR A O 1
#